Protein AF-A0A2W6ITA0-F1 (afdb_monomer_lite)

pLDDT: mean 72.46, std 14.34, range [42.94, 97.06]

Secondary structure (DSSP, 8-state):
-HHHHHHHHHHTTSS-HHHHHHHHHHHHS-----EEGGGS--SS--EEEE-TTT--EEEEEE-S--TT--EE---SSSS----

Structure (mmCIF, N/CA/C/O backbone):
data_AF-A0A2W6ITA0-F1
#
_entry.id   AF-A0A2W6ITA0-F1
#
loop_
_atom_site.group_PDB
_atom_site.id
_atom_site.type_symbol
_atom_site.label_atom_id
_atom_site.label_alt_id
_atom_site.label_comp_id
_atom_site.label_asym_id
_atom_site.label_entity_id
_atom_site.label_seq_id
_atom_site.pdbx_PDB_ins_code
_atom_site.Cartn_x
_atom_site.Cartn_y
_atom_site.Cartn_z
_atom_site.occupancy
_atom_site.B_iso_or_equiv
_atom_site.auth_seq_id
_atom_site.auth_comp_id
_atom_site.auth_asym_id
_atom_site.auth_atom_id
_atom_site.pdbx_PDB_model_num
ATOM 1 N N . MET A 1 1 ? -18.574 7.129 11.022 1.00 76.88 1 MET A N 1
ATOM 2 C CA . MET A 1 1 ? -19.502 5.979 11.156 1.00 76.88 1 MET A CA 1
ATOM 3 C C . MET A 1 1 ? -18.931 4.895 12.072 1.00 76.88 1 MET A C 1
ATOM 5 O O . MET A 1 1 ? -19.577 4.586 13.063 1.00 76.88 1 MET A O 1
ATOM 9 N N . LEU A 1 2 ? -17.714 4.386 11.820 1.00 82.88 2 LEU A N 1
ATOM 10 C CA . LEU A 1 2 ? -17.067 3.374 12.674 1.00 82.88 2 LEU A CA 1
ATOM 11 C C . LEU A 1 2 ? -16.811 3.847 14.118 1.00 82.88 2 LEU A C 1
ATOM 13 O O . LEU A 1 2 ? -17.166 3.140 15.053 1.00 82.88 2 LEU A O 1
ATOM 17 N N . GLN A 1 3 ? -16.269 5.056 14.314 1.00 85.00 3 GLN A N 1
ATOM 18 C CA . GLN A 1 3 ? -16.009 5.600 15.659 1.00 85.00 3 GLN A CA 1
ATOM 19 C C . GLN A 1 3 ? -17.281 5.689 16.522 1.00 85.00 3 GLN A C 1
ATOM 21 O O . GLN A 1 3 ? -17.243 5.341 17.701 1.00 85.00 3 GLN A O 1
ATOM 26 N N . ASN A 1 4 ? -18.423 6.066 15.933 1.00 90.94 4 ASN A N 1
ATOM 27 C CA . ASN A 1 4 ? -19.702 6.129 16.650 1.00 90.94 4 ASN A CA 1
ATOM 28 C C . ASN A 1 4 ? -20.159 4.729 17.080 1.00 90.94 4 ASN A C 1
ATOM 30 O O . ASN A 1 4 ? -20.514 4.539 18.237 1.00 90.94 4 ASN A O 1
ATOM 34 N N . LEU A 1 5 ? -20.075 3.742 16.181 1.00 91.00 5 LEU A N 1
ATOM 35 C CA . LEU A 1 5 ? -20.431 2.353 16.480 1.00 91.00 5 LEU A CA 1
ATOM 36 C C . LEU A 1 5 ? -19.551 1.765 17.596 1.00 91.00 5 LEU A C 1
ATOM 38 O O . LEU A 1 5 ? -20.057 1.153 18.532 1.00 91.00 5 LEU A O 1
ATOM 42 N N . VAL A 1 6 ? -18.235 1.981 17.519 1.00 91.88 6 VAL A N 1
ATOM 43 C CA . VAL A 1 6 ? -17.274 1.504 18.527 1.00 91.88 6 VAL A CA 1
ATOM 44 C C . VAL A 1 6 ? -17.531 2.170 19.881 1.00 91.88 6 VAL A C 1
ATOM 46 O O . VAL A 1 6 ? -17.525 1.488 20.903 1.00 91.88 6 VAL A O 1
ATOM 49 N N . THR A 1 7 ? -17.830 3.471 19.894 1.00 92.75 7 THR A N 1
ATOM 50 C CA . THR A 1 7 ? -18.180 4.208 21.120 1.00 92.75 7 THR A CA 1
ATOM 51 C C . THR A 1 7 ? -19.440 3.644 21.775 1.00 92.75 7 THR A C 1
ATOM 53 O O . THR A 1 7 ? -19.450 3.418 22.984 1.00 92.75 7 THR A O 1
ATOM 56 N N . THR A 1 8 ? -20.478 3.340 20.989 1.00 95.44 8 THR A N 1
ATOM 57 C CA . THR A 1 8 ? -21.699 2.699 21.499 1.00 95.44 8 THR A CA 1
ATOM 58 C C . THR A 1 8 ? -21.411 1.316 22.084 1.00 95.44 8 THR A C 1
ATOM 60 O O . THR A 1 8 ? -21.863 1.015 23.182 1.00 95.44 8 THR A O 1
ATOM 63 N N . CYS A 1 9 ? -20.588 0.493 21.428 1.00 94.00 9 CYS A N 1
ATOM 64 C CA . CYS A 1 9 ? -20.224 -0.827 21.951 1.00 94.00 9 CYS A CA 1
ATOM 65 C C . CYS A 1 9 ? -19.447 -0.768 23.279 1.00 94.00 9 CYS A C 1
ATOM 67 O O . CYS A 1 9 ? -19.567 -1.690 24.086 1.00 94.00 9 CYS A O 1
ATOM 69 N N . VAL A 1 10 ? -18.662 0.290 23.518 1.00 96.12 10 VAL A N 1
ATOM 70 C CA . VAL A 1 10 ? -18.007 0.522 24.817 1.00 96.12 10 VAL A CA 1
ATOM 71 C C . VAL A 1 10 ? -19.031 0.930 25.875 1.00 96.12 10 VAL A C 1
ATOM 73 O O . VAL A 1 10 ? -19.003 0.388 26.977 1.00 96.12 10 VAL A O 1
ATOM 76 N N . ALA A 1 11 ? -19.943 1.850 25.543 1.00 94.81 11 ALA A N 1
ATOM 77 C CA . ALA A 1 11 ? -20.997 2.299 26.456 1.00 94.81 11 ALA A CA 1
ATOM 78 C C . ALA A 1 11 ? -21.932 1.149 26.874 1.00 94.81 11 ALA A C 1
ATOM 80 O O . ALA A 1 11 ? -22.306 1.053 28.040 1.00 94.81 11 ALA A O 1
ATOM 81 N N . ASP A 1 12 ? -22.220 0.233 25.948 1.00 97.06 12 ASP A N 1
ATOM 82 C CA . ASP A 1 12 ? -23.018 -0.974 26.186 1.00 97.06 12 ASP A CA 1
ATOM 83 C C . ASP A 1 12 ? -22.237 -2.088 26.918 1.00 97.06 12 ASP A C 1
ATOM 85 O O . ASP A 1 12 ? -22.771 -3.175 27.143 1.00 97.06 12 ASP A O 1
ATOM 89 N N . GLY A 1 13 ? -20.953 -1.879 27.236 1.00 95.12 13 GLY A N 1
ATOM 90 C CA . GLY A 1 13 ? -20.096 -2.873 27.891 1.00 95.12 13 GLY A CA 1
ATOM 91 C C . GLY A 1 13 ? -19.765 -4.100 27.031 1.00 95.12 13 GLY A C 1
ATOM 92 O O . GLY A 1 13 ? -19.240 -5.088 27.541 1.00 95.12 13 GLY A O 1
ATOM 93 N N . ARG A 1 14 ? -20.054 -4.058 25.724 1.00 96.44 14 ARG A N 1
ATOM 94 C CA . ARG A 1 14 ? -19.822 -5.171 24.785 1.00 96.44 14 ARG A CA 1
ATOM 95 C C . ARG A 1 14 ? -18.347 -5.362 24.457 1.00 96.44 14 ARG A C 1
ATOM 97 O O . ARG A 1 14 ? -17.932 -6.469 24.127 1.00 96.44 14 ARG A O 1
ATOM 104 N N . ILE A 1 15 ? -17.562 -4.288 24.533 1.00 94.94 15 ILE A N 1
ATOM 105 C CA . ILE A 1 15 ? -16.110 -4.304 24.344 1.00 94.94 15 ILE A CA 1
ATOM 106 C C . ILE A 1 15 ? -15.432 -3.396 25.369 1.00 94.94 15 ILE A C 1
ATOM 108 O O . ILE A 1 15 ? -16.004 -2.407 25.824 1.00 94.94 15 ILE A O 1
ATOM 112 N N . SER A 1 16 ? -14.182 -3.705 25.714 1.00 96.19 16 SER A N 1
ATOM 113 C CA . SER A 1 16 ? -13.394 -2.849 26.602 1.00 96.19 16 SER A CA 1
ATOM 114 C C . SER A 1 16 ? -12.853 -1.617 25.873 1.00 96.19 16 SER A C 1
ATOM 116 O O . SER A 1 16 ? -12.629 -1.632 24.659 1.00 96.19 16 SER A O 1
ATOM 118 N N . ILE A 1 17 ? -12.544 -0.565 26.638 1.00 92.19 17 ILE A N 1
ATOM 119 C CA . ILE A 1 17 ? -11.910 0.658 26.121 1.00 92.19 17 ILE A CA 1
ATOM 120 C C . ILE A 1 17 ? -10.586 0.364 25.387 1.00 92.19 17 ILE A C 1
ATOM 122 O O . ILE A 1 17 ? -10.255 1.023 24.403 1.00 92.19 17 ILE A O 1
ATOM 126 N N . ASN A 1 18 ? -9.844 -0.662 25.819 1.00 94.38 18 ASN A N 1
ATOM 127 C CA . ASN A 1 18 ? -8.580 -1.061 25.198 1.00 94.38 18 ASN A CA 1
ATOM 128 C C . ASN A 1 18 ? -8.801 -1.736 23.839 1.00 94.38 18 ASN A C 1
ATOM 130 O O . ASN A 1 18 ? -8.058 -1.473 22.896 1.00 94.38 18 ASN A O 1
ATOM 134 N N . VAL A 1 19 ? -9.846 -2.559 23.719 1.00 92.06 19 VAL A N 1
ATOM 135 C CA . VAL A 1 19 ? -10.243 -3.169 22.441 1.00 92.06 19 VAL A CA 1
ATOM 136 C C . VAL A 1 19 ? -10.726 -2.094 21.468 1.00 92.06 19 VAL A C 1
ATOM 138 O O . VAL A 1 19 ? -10.308 -2.086 20.315 1.00 92.06 19 VAL A O 1
ATOM 141 N N . ALA A 1 20 ? -11.524 -1.135 21.939 1.00 91.62 20 ALA A N 1
ATOM 142 C CA . ALA A 1 20 ? -11.982 -0.011 21.126 1.00 91.62 20 ALA A CA 1
ATOM 143 C C . ALA A 1 20 ? -10.825 0.835 20.574 1.00 91.62 20 ALA A C 1
ATOM 145 O O . ALA A 1 20 ? -10.795 1.124 19.380 1.00 91.62 20 ALA A O 1
ATOM 146 N N . ARG A 1 21 ? -9.839 1.178 21.417 1.00 88.06 21 ARG A N 1
ATOM 147 C CA . ARG A 1 21 ? -8.629 1.901 20.986 1.00 88.06 21 ARG A CA 1
ATOM 148 C C . ARG A 1 21 ? -7.871 1.155 19.897 1.00 88.06 21 ARG A C 1
ATOM 150 O O . ARG A 1 21 ? -7.433 1.775 18.937 1.00 88.06 21 ARG A O 1
ATOM 157 N N . ARG A 1 22 ? -7.745 -0.166 20.031 1.00 85.25 22 ARG A N 1
ATOM 158 C CA . ARG A 1 22 ? -7.071 -1.003 19.038 1.00 85.25 22 ARG A CA 1
ATOM 159 C C . ARG A 1 22 ? -7.821 -1.031 17.704 1.00 85.25 22 ARG A C 1
ATOM 161 O O . ARG A 1 22 ? -7.198 -0.813 16.678 1.00 85.25 22 ARG A O 1
ATOM 168 N N . ILE A 1 23 ? -9.141 -1.220 17.724 1.00 86.50 23 ILE A N 1
ATOM 169 C CA . ILE A 1 23 ? -9.978 -1.224 16.509 1.00 86.50 23 ILE A CA 1
ATOM 170 C C . ILE A 1 23 ? -9.899 0.122 15.782 1.00 86.50 23 ILE A C 1
ATOM 172 O O . ILE A 1 23 ? -9.793 0.160 14.560 1.00 86.50 23 ILE A O 1
ATOM 176 N N . ILE A 1 24 ? -9.951 1.230 16.526 1.00 84.62 24 ILE A N 1
ATOM 177 C CA . ILE A 1 24 ? -9.847 2.570 15.941 1.00 84.62 24 ILE A CA 1
ATOM 178 C C . ILE A 1 24 ? -8.451 2.775 15.347 1.00 84.62 24 ILE A C 1
ATOM 180 O O . ILE A 1 24 ? -8.360 3.169 14.193 1.00 84.62 24 ILE A O 1
ATOM 184 N N . ALA A 1 25 ? -7.383 2.422 16.069 1.00 77.81 25 ALA A N 1
ATOM 185 C CA . ALA A 1 25 ? -6.014 2.535 15.564 1.00 77.81 25 ALA A CA 1
ATOM 186 C C . ALA A 1 25 ? -5.767 1.682 14.303 1.00 77.81 25 ALA A C 1
ATOM 188 O O . ALA A 1 25 ? -5.152 2.155 13.353 1.00 77.81 25 ALA A O 1
ATOM 189 N N . GLU A 1 26 ? -6.282 0.449 14.262 1.00 75.81 26 GLU A N 1
ATOM 190 C CA . GLU A 1 26 ? -6.197 -0.440 13.090 1.00 75.81 26 GLU A CA 1
ATOM 191 C C . GLU A 1 26 ? -7.068 0.048 11.918 1.00 75.81 26 GLU A C 1
ATOM 193 O O . GLU A 1 26 ? -6.745 -0.187 10.756 1.00 75.81 26 GLU A O 1
ATOM 198 N N . SER A 1 27 ? -8.165 0.758 12.193 1.00 70.88 27 SER A N 1
ATOM 199 C CA . SER A 1 27 ? -8.975 1.393 11.149 1.00 70.88 27 SER A CA 1
ATOM 200 C C . SER A 1 27 ? -8.385 2.710 10.647 1.00 70.88 27 SER A C 1
ATOM 202 O O . SER A 1 27 ? -8.705 3.124 9.533 1.00 70.88 27 SER A O 1
ATOM 204 N N . GLU A 1 28 ? -7.612 3.404 11.478 1.00 66.31 28 GLU A N 1
ATOM 205 C CA . GLU A 1 28 ? -6.956 4.665 11.136 1.00 66.31 28 GLU A CA 1
ATOM 206 C C . GLU A 1 28 ? -5.659 4.443 10.362 1.00 66.31 28 GLU A C 1
ATOM 208 O O . GLU A 1 28 ? -5.207 5.357 9.678 1.00 66.31 28 GLU A O 1
ATOM 213 N N . THR A 1 29 ? -5.093 3.232 10.383 1.00 57.78 29 THR A N 1
ATOM 214 C CA . THR A 1 29 ? -4.123 2.837 9.362 1.00 57.78 29 THR A CA 1
ATOM 215 C C . THR A 1 29 ? -4.861 2.654 8.039 1.00 57.78 29 THR A C 1
ATOM 217 O O . THR A 1 29 ? -5.616 1.685 7.910 1.00 57.78 29 THR A O 1
ATOM 220 N N . PRO A 1 30 ? -4.690 3.547 7.043 1.00 57.50 30 PRO A N 1
ATOM 221 C CA . PRO A 1 30 ? -5.287 3.317 5.742 1.00 57.50 30 PRO A CA 1
ATOM 222 C C . PRO A 1 30 ? -4.744 1.988 5.227 1.00 57.50 30 PRO A C 1
ATOM 224 O O . PRO A 1 30 ? -3.529 1.789 5.167 1.00 57.50 30 PRO A O 1
ATOM 227 N N . ALA A 1 31 ? -5.644 1.064 4.887 1.00 61.69 31 ALA A N 1
ATOM 228 C CA . ALA A 1 31 ? -5.260 -0.127 4.154 1.00 61.69 31 ALA A CA 1
ATOM 229 C C . ALA A 1 31 ? -4.537 0.358 2.897 1.00 61.69 31 ALA A C 1
ATOM 231 O O . ALA A 1 31 ? -5.137 1.010 2.041 1.00 61.69 31 ALA A O 1
ATOM 232 N N . VAL A 1 32 ? -3.227 0.125 2.846 1.00 66.81 32 VAL A N 1
ATOM 233 C CA . VAL A 1 32 ? -2.393 0.563 1.734 1.00 66.81 32 VAL A CA 1
ATOM 234 C C . VAL A 1 32 ? -2.970 -0.073 0.474 1.00 66.81 32 VAL A C 1
ATOM 236 O O . VAL A 1 32 ? -2.976 -1.298 0.337 1.00 66.81 32 VAL A O 1
ATOM 239 N N . LEU A 1 33 ? -3.520 0.754 -0.417 1.00 72.56 33 LEU A N 1
ATOM 240 C CA . LEU A 1 33 ? -4.094 0.272 -1.664 1.00 72.56 33 LEU A CA 1
ATOM 241 C C . LEU A 1 33 ? -2.949 -0.083 -2.609 1.00 72.56 33 LEU A C 1
ATOM 243 O O . LEU A 1 33 ? -2.375 0.780 -3.274 1.00 72.56 33 LEU A O 1
ATOM 247 N N . TRP A 1 34 ? -2.619 -1.368 -2.646 1.00 72.19 34 TRP A N 1
ATOM 248 C CA . TRP A 1 34 ? -1.662 -1.914 -3.593 1.00 72.19 34 TRP A CA 1
ATOM 249 C C . TRP A 1 34 ? -2.295 -1.996 -4.984 1.00 72.19 34 TRP A C 1
ATOM 251 O O . TRP A 1 34 ? -3.320 -2.646 -5.182 1.00 72.19 34 TRP A O 1
ATOM 261 N N . LEU A 1 35 ? -1.669 -1.338 -5.953 1.00 77.00 35 LEU A N 1
ATOM 262 C CA . LEU A 1 35 ? -2.053 -1.303 -7.357 1.00 77.00 35 LEU A CA 1
ATOM 263 C C . LEU A 1 35 ? -1.042 -2.095 -8.201 1.00 77.00 35 LEU A C 1
ATOM 265 O O . LEU A 1 35 ? 0.153 -2.069 -7.895 1.00 77.00 35 LEU A O 1
ATOM 269 N N . PRO A 1 36 ? -1.471 -2.7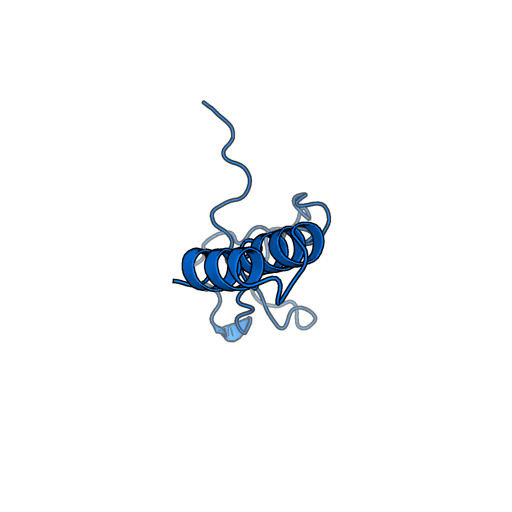83 -9.275 1.00 79.88 36 PRO A N 1
ATOM 270 C CA . PRO A 1 36 ? -0.553 -3.462 -10.188 1.00 79.88 36 PRO A CA 1
ATOM 271 C C . PRO A 1 36 ? 0.452 -2.491 -10.815 1.00 79.88 36 PRO A C 1
ATOM 273 O O . PRO A 1 36 ? 0.077 -1.407 -11.251 1.00 79.88 36 PRO A O 1
ATOM 276 N N . ILE A 1 37 ? 1.718 -2.887 -10.961 1.00 76.25 37 ILE A N 1
ATOM 277 C CA . ILE A 1 37 ? 2.759 -2.020 -11.548 1.00 76.25 37 ILE A CA 1
ATOM 278 C C . ILE A 1 37 ? 2.424 -1.553 -12.977 1.00 76.25 37 ILE A C 1
ATOM 280 O O . ILE A 1 37 ? 2.819 -0.464 -13.389 1.00 76.25 37 ILE A O 1
ATOM 284 N N . ALA A 1 38 ? 1.627 -2.338 -13.710 1.00 78.25 38 ALA A N 1
ATOM 285 C CA . ALA A 1 38 ? 1.159 -2.018 -15.057 1.00 78.25 38 ALA A CA 1
ATOM 286 C C . ALA A 1 38 ? 0.318 -0.730 -15.129 1.00 78.25 38 ALA A C 1
ATOM 288 O O . ALA A 1 38 ? 0.243 -0.122 -16.193 1.00 78.25 38 ALA A O 1
ATOM 289 N N . VAL A 1 39 ? -0.297 -0.300 -14.017 1.00 78.81 39 VAL A N 1
ATOM 290 C CA . VAL A 1 39 ? -1.074 0.952 -13.951 1.00 78.81 39 VAL A CA 1
ATOM 291 C C . VAL A 1 39 ? -0.288 2.119 -13.348 1.00 78.81 39 VAL A C 1
ATOM 293 O O . VAL A 1 39 ? -0.845 3.200 -13.158 1.00 78.81 39 VAL A O 1
ATOM 296 N N . ALA A 1 40 ? 0.998 1.928 -13.035 1.00 76.44 40 ALA A N 1
ATOM 297 C CA . ALA A 1 40 ? 1.846 3.012 -12.556 1.00 76.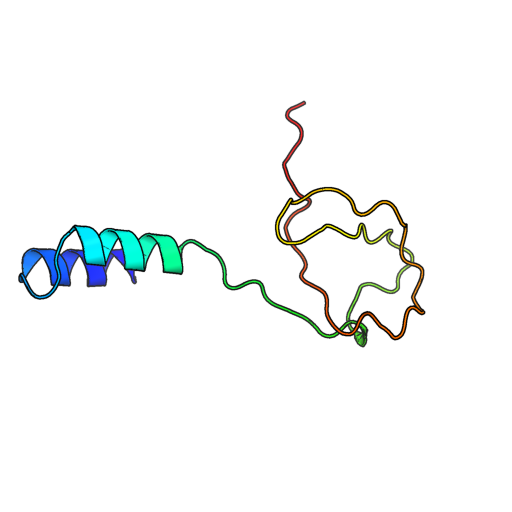44 40 ALA A CA 1
ATOM 298 C C . ALA A 1 40 ? 1.976 4.113 -13.627 1.00 76.44 40 ALA A C 1
ATOM 300 O O . ALA A 1 40 ? 1.991 3.795 -14.819 1.00 76.44 40 ALA A O 1
ATOM 301 N N . PRO A 1 41 ? 2.097 5.399 -13.242 1.00 72.50 41 PRO A N 1
ATOM 302 C CA . PRO A 1 41 ? 2.301 6.487 -14.193 1.00 72.50 41 PRO A CA 1
ATOM 303 C C . PRO A 1 41 ? 3.525 6.234 -15.087 1.00 72.50 41 PRO A C 1
ATOM 305 O O . PRO A 1 41 ? 4.664 6.314 -14.639 1.00 72.50 41 PRO A O 1
ATOM 308 N N . GLN A 1 42 ? 3.286 5.947 -16.369 1.00 67.88 42 GLN A N 1
ATOM 309 C CA . GLN A 1 42 ? 4.336 5.713 -17.377 1.00 67.88 42 GLN A CA 1
ATOM 310 C C . GLN A 1 42 ? 4.761 7.003 -18.102 1.00 67.88 42 GLN A C 1
ATOM 312 O O . GLN A 1 42 ? 5.579 6.985 -19.017 1.00 67.88 42 GLN A O 1
ATOM 317 N N . ASN A 1 43 ? 4.206 8.152 -17.710 1.00 67.81 43 ASN A N 1
ATOM 318 C CA . ASN A 1 43 ? 4.359 9.450 -18.378 1.00 67.81 43 ASN A CA 1
ATOM 319 C C . ASN A 1 43 ? 5.714 10.144 -18.118 1.00 67.81 43 ASN A C 1
ATOM 321 O O . ASN A 1 43 ? 5.820 11.362 -18.247 1.00 67.81 43 ASN A O 1
ATOM 325 N N . GLY A 1 44 ? 6.745 9.393 -17.723 1.00 57.62 44 GLY A N 1
ATOM 326 C CA . GLY A 1 44 ? 8.070 9.930 -17.409 1.00 57.62 44 GLY A CA 1
ATOM 327 C C . GLY A 1 44 ? 8.178 10.636 -16.052 1.00 57.62 44 GLY A C 1
ATOM 328 O O . GLY A 1 44 ? 9.239 11.188 -15.751 1.00 57.62 44 GLY A O 1
ATOM 329 N N . GLN A 1 45 ? 7.133 10.613 -15.212 1.00 63.38 45 GLN A N 1
ATOM 330 C CA . GLN A 1 45 ? 7.261 11.041 -13.818 1.00 63.38 45 GLN A CA 1
ATOM 331 C C . GLN A 1 45 ? 8.239 10.133 -13.067 1.00 63.38 45 GLN A C 1
ATOM 333 O O . GLN A 1 45 ? 8.219 8.909 -13.196 1.00 63.38 45 GLN A O 1
ATOM 338 N N . ARG A 1 46 ? 9.113 10.742 -12.259 1.00 58.66 46 ARG A N 1
ATOM 339 C CA . ARG A 1 46 ? 10.008 9.993 -11.376 1.00 58.66 46 ARG A CA 1
ATOM 340 C C . ARG A 1 46 ? 9.193 9.404 -10.235 1.00 58.66 46 ARG A C 1
ATOM 342 O O . ARG A 1 46 ? 8.762 10.129 -9.345 1.00 58.66 46 ARG A O 1
ATOM 349 N N . LEU A 1 47 ? 9.042 8.089 -10.246 1.00 64.75 47 LEU A N 1
ATOM 350 C CA . LEU A 1 47 ? 8.522 7.349 -9.108 1.00 64.75 47 LEU A CA 1
ATOM 351 C C . LEU A 1 47 ? 9.681 7.108 -8.136 1.00 64.75 47 LEU A C 1
ATOM 353 O O . LEU A 1 47 ? 10.689 6.493 -8.494 1.00 64.75 47 LEU A O 1
ATOM 357 N N . LEU A 1 48 ? 9.568 7.660 -6.928 1.00 66.31 48 LEU A N 1
ATOM 358 C CA . LEU A 1 48 ? 10.484 7.342 -5.839 1.00 66.31 48 LEU A CA 1
ATOM 359 C C . LEU A 1 48 ? 10.067 6.008 -5.226 1.00 66.31 48 LEU A C 1
ATOM 361 O O . LEU A 1 48 ? 8.901 5.818 -4.888 1.00 66.31 48 LEU A O 1
ATOM 365 N N . LEU A 1 49 ? 11.031 5.113 -5.033 1.00 70.75 49 LEU A N 1
ATOM 366 C CA . LEU A 1 49 ? 10.830 3.898 -4.256 1.00 70.75 49 LEU A CA 1
ATOM 367 C C . LEU A 1 49 ? 11.139 4.184 -2.802 1.00 70.75 49 LEU A C 1
ATOM 369 O O . LEU A 1 49 ? 12.113 4.861 -2.475 1.00 70.75 49 LEU A O 1
ATOM 373 N N . TRP A 1 50 ? 10.271 3.689 -1.938 1.00 70.25 50 TRP A N 1
ATOM 374 C CA . TRP A 1 50 ? 10.376 3.861 -0.505 1.00 70.25 50 TRP A CA 1
ATOM 375 C C . TRP A 1 50 ? 10.317 2.481 0.115 1.00 70.25 50 TRP A C 1
ATOM 377 O O . TRP A 1 50 ? 9.523 1.632 -0.295 1.00 70.25 50 TRP A O 1
ATOM 387 N N . ASP A 1 51 ? 11.159 2.258 1.110 1.00 68.06 51 ASP A N 1
ATOM 388 C CA . ASP A 1 51 ? 10.992 1.104 1.972 1.00 68.06 51 ASP A CA 1
ATOM 389 C C . ASP A 1 51 ? 9.700 1.286 2.789 1.00 68.06 51 ASP A C 1
ATOM 391 O O . ASP A 1 51 ? 9.511 2.300 3.465 1.00 68.06 51 ASP A O 1
ATOM 395 N N . SER A 1 52 ? 8.784 0.320 2.694 1.00 63.66 52 SER A N 1
ATOM 396 C CA . SER A 1 52 ? 7.445 0.438 3.292 1.00 63.66 52 SER A CA 1
ATOM 397 C C . SER A 1 52 ? 7.459 0.523 4.823 1.00 63.66 52 SER A C 1
ATOM 399 O O . SER A 1 52 ? 6.553 1.125 5.400 1.00 63.66 52 SER A O 1
ATOM 401 N N . VAL A 1 53 ? 8.489 -0.036 5.469 1.00 65.56 53 VAL A N 1
ATOM 402 C CA . VAL A 1 53 ? 8.608 -0.143 6.929 1.00 65.56 53 VAL A CA 1
ATOM 403 C C . VAL A 1 53 ? 9.293 1.093 7.508 1.00 65.56 53 VAL A C 1
ATOM 405 O O . VAL A 1 53 ? 8.830 1.676 8.482 1.00 65.56 53 VAL A O 1
ATOM 408 N N . SER A 1 54 ? 10.397 1.512 6.900 1.00 66.62 54 SER A N 1
ATOM 409 C CA . SER A 1 54 ? 11.256 2.598 7.375 1.00 66.62 54 SER A CA 1
ATOM 410 C C . SER A 1 54 ? 10.951 3.949 6.732 1.00 66.62 54 SER A C 1
ATOM 412 O O . SER A 1 54 ? 11.504 4.956 7.175 1.00 66.6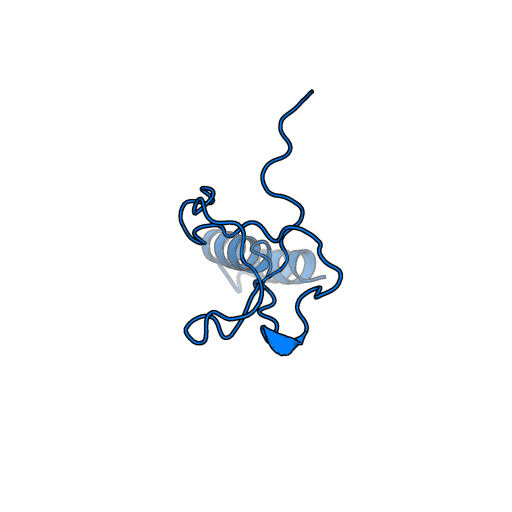2 54 SER A O 1
ATOM 414 N N . LYS A 1 55 ? 10.098 3.987 5.697 1.00 64.19 55 LYS A N 1
ATOM 415 C CA . LYS A 1 55 ? 9.720 5.193 4.936 1.00 64.19 55 LYS A CA 1
ATOM 416 C C . LYS A 1 55 ? 10.925 5.990 4.427 1.00 64.19 55 LYS A C 1
ATOM 418 O O . LYS A 1 55 ? 10.849 7.199 4.227 1.00 64.19 55 LYS A O 1
ATOM 423 N N . ARG A 1 56 ? 12.059 5.315 4.223 1.00 62.66 56 ARG A N 1
ATOM 424 C CA . ARG A 1 56 ? 13.267 5.917 3.659 1.00 62.66 56 ARG A CA 1
ATOM 425 C C . ARG A 1 56 ? 13.246 5.774 2.142 1.00 62.66 56 ARG A C 1
ATOM 427 O O . ARG A 1 56 ? 12.842 4.712 1.658 1.00 62.66 56 ARG A O 1
ATOM 434 N N . PRO A 1 57 ? 13.730 6.781 1.394 1.00 63.28 57 PRO A N 1
ATOM 435 C CA . PRO A 1 57 ? 13.974 6.620 -0.028 1.00 63.28 57 PRO A CA 1
ATOM 436 C C . PRO A 1 57 ? 14.909 5.427 -0.247 1.00 63.28 57 PRO A C 1
ATOM 438 O O . PRO A 1 57 ? 16.057 5.428 0.200 1.00 63.28 57 PRO A O 1
ATOM 441 N N . ALA A 1 58 ? 14.422 4.406 -0.942 1.00 65.19 58 ALA A N 1
ATOM 442 C CA . ALA A 1 58 ? 15.277 3.417 -1.565 1.00 65.19 58 ALA A CA 1
ATOM 443 C C . ALA A 1 58 ? 15.833 4.103 -2.816 1.00 65.19 58 ALA A C 1
ATOM 445 O O . ALA A 1 58 ? 15.149 4.225 -3.830 1.00 65.19 58 ALA A O 1
ATOM 446 N N . PHE A 1 59 ? 17.025 4.689 -2.699 1.00 52.72 59 PHE A N 1
ATOM 447 C CA . PHE A 1 59 ? 17.614 5.514 -3.750 1.00 52.72 59 PHE A CA 1
ATOM 448 C C . PHE A 1 59 ? 17.772 4.718 -5.053 1.00 52.72 59 PHE A C 1
ATOM 450 O O . PHE A 1 59 ? 18.693 3.926 -5.222 1.00 52.72 59 PHE A O 1
ATOM 457 N N . GLY A 1 60 ? 16.850 4.961 -5.978 1.00 56.31 60 GLY A N 1
ATOM 458 C CA . GLY A 1 60 ? 16.853 4.452 -7.339 1.00 56.31 60 GLY A CA 1
ATOM 459 C C . GLY A 1 60 ? 15.634 5.003 -8.064 1.00 56.31 60 GLY A C 1
ATOM 460 O O . GLY A 1 60 ? 14.503 4.690 -7.709 1.00 56.31 60 GLY A O 1
ATOM 461 N N . SER A 1 61 ? 15.841 5.867 -9.060 1.00 54.16 61 SER A N 1
ATOM 462 C CA . SER A 1 61 ? 14.758 6.273 -9.956 1.00 54.16 61 SER A CA 1
ATOM 463 C C . SER A 1 61 ? 14.343 5.054 -10.772 1.00 54.16 61 SER A C 1
ATOM 465 O O . SER A 1 61 ? 15.141 4.565 -11.576 1.00 54.16 61 SER A O 1
ATOM 467 N N . TRP A 1 62 ? 13.128 4.551 -10.579 1.00 60.69 62 TRP A N 1
ATOM 468 C CA . TRP A 1 62 ? 12.643 3.456 -11.410 1.00 60.69 62 TRP A CA 1
ATOM 469 C C . TRP A 1 62 ? 12.325 3.959 -12.819 1.00 60.69 62 TRP A C 1
ATOM 471 O O . TRP A 1 62 ? 11.652 4.972 -13.003 1.00 60.69 62 TRP A O 1
ATOM 481 N N . ARG A 1 63 ? 12.851 3.246 -13.817 1.00 58.53 63 ARG A N 1
ATOM 482 C CA . ARG A 1 63 ? 12.504 3.374 -15.233 1.00 58.53 63 ARG A CA 1
ATOM 483 C C . ARG A 1 63 ? 11.921 2.036 -15.688 1.00 58.53 63 ARG A C 1
ATOM 485 O O . ARG A 1 63 ? 12.654 1.219 -16.226 1.00 58.53 63 ARG A O 1
ATOM 492 N N . GLY A 1 64 ? 10.641 1.808 -15.399 1.00 57.81 64 GLY A N 1
ATOM 493 C CA . GLY A 1 64 ? 9.759 0.862 -16.103 1.00 57.81 64 GLY A CA 1
ATOM 494 C C . GLY A 1 64 ? 9.999 -0.649 -15.957 1.00 57.81 64 GLY A C 1
ATOM 495 O O . GLY A 1 64 ? 9.045 -1.377 -15.722 1.00 57.81 64 GLY A O 1
ATOM 496 N N .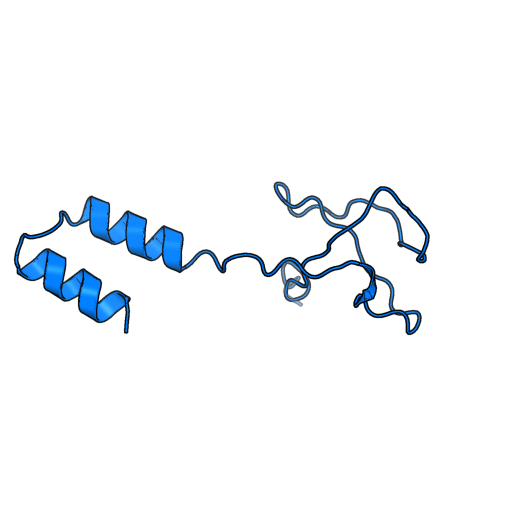 ASP A 1 65 ? 11.232 -1.152 -16.026 1.00 59.06 65 ASP A N 1
ATOM 497 C CA . ASP A 1 65 ? 11.451 -2.550 -16.444 1.00 59.06 65 ASP A CA 1
ATOM 498 C C . ASP A 1 65 ? 12.164 -3.412 -15.393 1.00 59.06 65 ASP A C 1
ATOM 500 O O . ASP A 1 65 ? 13.087 -4.165 -15.700 1.00 59.06 65 ASP A O 1
ATOM 504 N N . ASN A 1 66 ? 11.746 -3.324 -14.125 1.00 64.56 66 ASN A N 1
ATOM 505 C CA . ASN A 1 66 ? 12.186 -4.296 -13.120 1.00 64.56 66 ASN A CA 1
ATOM 506 C C . ASN A 1 66 ? 11.094 -5.358 -12.905 1.00 64.56 66 ASN A C 1
ATOM 508 O O . ASN A 1 66 ? 10.124 -5.072 -12.200 1.00 64.56 66 ASN A O 1
ATOM 512 N N . PRO A 1 67 ? 11.248 -6.583 -13.444 1.00 67.56 67 PRO A N 1
ATOM 513 C CA . PRO A 1 67 ? 10.226 -7.626 -13.348 1.00 67.56 67 PRO A CA 1
ATOM 514 C C . PRO A 1 67 ? 9.997 -8.133 -11.916 1.00 67.56 67 PRO A C 1
ATOM 516 O O . PRO A 1 67 ? 8.995 -8.795 -11.660 1.00 67.56 67 PRO A O 1
ATOM 519 N N . ALA A 1 68 ? 10.892 -7.825 -10.969 1.00 70.81 68 ALA A N 1
ATOM 520 C CA . ALA A 1 68 ? 10.705 -8.177 -9.562 1.00 70.81 68 ALA A CA 1
ATOM 521 C C . ALA A 1 68 ? 9.649 -7.304 -8.856 1.00 70.81 68 ALA A C 1
ATOM 523 O O . ALA A 1 68 ? 9.165 -7.668 -7.785 1.00 70.81 68 ALA A O 1
ATOM 524 N N . ILE A 1 69 ? 9.283 -6.156 -9.434 1.00 72.19 69 ILE A N 1
ATOM 525 C CA . ILE A 1 69 ? 8.305 -5.231 -8.861 1.00 72.19 69 ILE A CA 1
ATOM 526 C C . ILE A 1 69 ? 6.963 -5.468 -9.546 1.00 72.19 69 ILE A C 1
ATOM 528 O O . ILE A 1 69 ? 6.794 -5.144 -10.714 1.00 72.19 69 ILE A O 1
ATOM 532 N N . THR A 1 70 ? 5.995 -6.021 -8.816 1.00 74.81 70 THR A N 1
ATOM 533 C CA . THR A 1 70 ? 4.678 -6.385 -9.372 1.00 74.81 70 THR A CA 1
ATOM 534 C C . THR A 1 70 ? 3.554 -5.440 -8.947 1.00 74.81 70 THR A C 1
ATOM 536 O O . THR A 1 70 ? 2.545 -5.343 -9.645 1.00 74.81 70 THR A O 1
ATOM 539 N N . HIS A 1 71 ? 3.728 -4.717 -7.835 1.00 73.62 71 HIS A N 1
ATOM 540 C CA . HIS A 1 71 ? 2.727 -3.824 -7.250 1.00 73.62 71 HIS A CA 1
ATOM 541 C C . HIS A 1 71 ? 3.382 -2.561 -6.676 1.00 73.62 71 HIS A C 1
ATOM 543 O O . HIS A 1 71 ? 4.548 -2.582 -6.282 1.00 73.62 71 HIS A O 1
ATOM 549 N N . PHE A 1 72 ? 2.622 -1.472 -6.597 1.00 75.25 72 PHE A N 1
ATOM 550 C CA . PHE A 1 72 ? 3.008 -0.223 -5.943 1.00 75.25 72 PHE A CA 1
ATOM 551 C C . PHE A 1 72 ? 1.841 0.311 -5.112 1.00 75.25 72 PHE A C 1
ATOM 553 O O . PHE A 1 72 ? 0.692 -0.032 -5.366 1.00 75.25 72 PHE A O 1
ATOM 560 N N . ALA A 1 73 ? 2.118 1.173 -4.143 1.00 74.25 73 ALA A N 1
ATOM 561 C CA . ALA A 1 73 ? 1.090 1.956 -3.477 1.00 74.25 73 ALA A CA 1
ATOM 562 C C . ALA A 1 73 ? 1.451 3.433 -3.586 1.00 74.25 73 ALA A C 1
ATOM 564 O O . ALA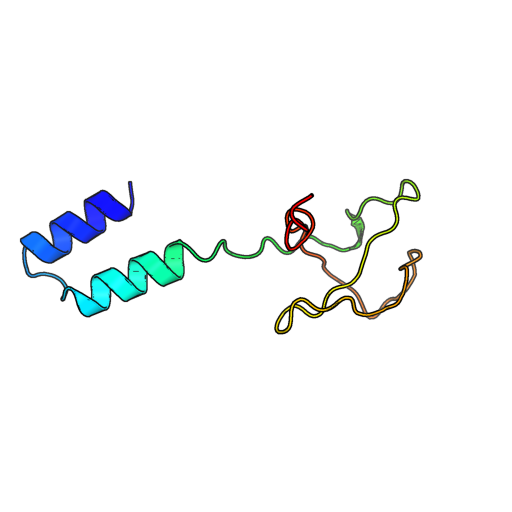 A 1 73 ? 2.591 3.819 -3.327 1.00 74.25 73 ALA A O 1
ATOM 565 N N . ALA A 1 74 ? 0.491 4.249 -4.012 1.00 68.69 74 ALA A N 1
ATOM 566 C CA . ALA A 1 74 ? 0.652 5.692 -4.032 1.00 68.69 74 ALA A CA 1
ATOM 567 C C . ALA A 1 74 ? 0.299 6.235 -2.644 1.00 68.69 74 ALA A C 1
ATOM 569 O O . ALA A 1 74 ? -0.873 6.325 -2.287 1.00 68.69 74 ALA A O 1
ATOM 570 N N . GLU A 1 75 ? 1.312 6.575 -1.853 1.00 63.00 75 GLU A N 1
ATOM 571 C CA . GLU A 1 75 ? 1.119 7.409 -0.666 1.00 63.00 75 GLU A CA 1
ATOM 572 C C . GLU A 1 75 ? 1.207 8.890 -1.084 1.00 63.00 75 GLU A C 1
ATOM 574 O O . GLU A 1 75 ? 1.954 9.206 -2.020 1.00 63.00 75 GLU A O 1
ATOM 579 N N . PRO A 1 76 ? 0.463 9.814 -0.438 1.00 57.41 76 PRO A N 1
ATOM 580 C CA . PRO A 1 76 ? 0.736 11.244 -0.570 1.00 57.41 76 PRO A CA 1
ATOM 581 C C . PRO A 1 76 ? 2.222 11.442 -0.282 1.00 57.41 76 PRO A C 1
ATOM 583 O O . PRO A 1 76 ? 2.704 10.864 0.692 1.00 57.41 76 PRO A O 1
ATOM 586 N N . ALA A 1 77 ? 2.933 12.153 -1.169 1.00 53.47 77 ALA A N 1
ATOM 587 C CA . ALA A 1 77 ? 4.388 12.323 -1.139 1.00 53.47 77 ALA A CA 1
ATOM 588 C C . ALA A 1 77 ? 4.879 12.371 0.313 1.00 53.47 77 ALA A C 1
ATOM 590 O O . ALA A 1 77 ? 4.453 13.248 1.061 1.00 53.47 77 ALA A O 1
ATOM 591 N N . GLY A 1 78 ? 5.639 11.350 0.733 1.00 52.09 78 GLY A N 1
ATOM 592 C CA . GLY A 1 78 ? 5.909 11.137 2.156 1.00 52.09 78 GLY A CA 1
ATOM 593 C C . GLY A 1 78 ? 6.595 12.338 2.812 1.00 52.09 78 GLY A C 1
ATO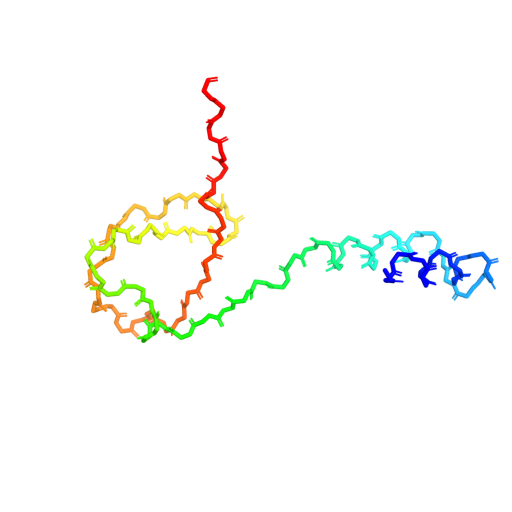M 594 O O . GLY A 1 78 ? 6.983 13.268 2.113 1.00 52.09 78 GLY A O 1
ATOM 595 N N . PRO A 1 79 ? 6.786 12.286 4.141 1.00 44.66 79 PRO A N 1
ATOM 596 C CA . PRO A 1 79 ? 6.546 13.407 5.056 1.00 44.66 79 PRO A CA 1
ATOM 597 C C . PRO A 1 79 ? 6.804 14.778 4.431 1.00 44.66 79 PRO A C 1
ATOM 599 O O . PRO A 1 79 ? 7.925 15.061 4.004 1.00 44.66 79 PRO A O 1
ATOM 602 N N . GLU A 1 80 ? 5.774 15.631 4.431 1.00 48.06 80 GLU A N 1
ATOM 603 C CA . GLU A 1 80 ? 5.924 17.052 4.126 1.00 48.06 80 GLU A CA 1
ATOM 604 C C . GLU A 1 80 ? 7.134 17.584 4.897 1.00 48.06 80 GLU A C 1
ATOM 606 O O . GLU A 1 80 ? 7.161 17.548 6.128 1.00 48.06 80 GLU A O 1
ATOM 611 N N . VAL A 1 81 ? 8.170 18.021 4.180 1.00 49.00 81 VAL A N 1
ATOM 612 C CA . VAL A 1 81 ? 9.234 18.803 4.803 1.00 49.00 81 VAL A CA 1
ATOM 613 C C . VAL A 1 81 ? 8.604 20.166 5.068 1.00 49.00 81 VAL A C 1
ATOM 615 O O . VAL A 1 81 ? 8.228 20.826 4.095 1.00 49.00 81 VAL A O 1
ATOM 618 N N . PRO A 1 82 ? 8.433 20.591 6.332 1.00 42.94 82 PRO A N 1
ATOM 619 C CA . PRO A 1 82 ? 7.909 21.918 6.610 1.00 42.94 82 PRO A CA 1
ATOM 620 C C . PRO A 1 82 ? 8.872 22.944 6.004 1.00 42.94 82 PRO A C 1
ATOM 622 O O . PRO A 1 82 ? 10.079 22.870 6.247 1.00 42.94 82 PRO A O 1
ATOM 625 N N . SER A 1 83 ? 8.338 23.841 5.177 1.00 51.62 83 SER A N 1
ATOM 626 C CA . SER A 1 83 ? 9.044 25.005 4.627 1.00 51.62 83 SER A CA 1
ATOM 627 C C . SER A 1 83 ? 9.335 26.050 5.693 1.00 51.62 83 SER A C 1
ATOM 629 O O . SER A 1 83 ? 8.409 26.287 6.504 1.00 51.62 83 SER A O 1
#

Radius of gyration: 18.8 Å; chains: 1; bounding box: 41×33×46 Å

Organism: Stenotrophomonas maltophilia (NCBI:txid40324)

Foldseek 3Di:
DLLVVLVVCCVVVVDPPVVSVVVVVVVVPPPQDKDFPVPPPLVPDFDFDADPPPRDTPPDRDNPDDPVDTIDGDDDPPDDPDD

Sequence (83 aa):
MLQNLVTTCVADGRISINVARRIIAESETPAVLWLPIAVAPQNGQRLLLWDSVSKRPAFGSWRGDNPAITHFAAEPAGPEVPS